Protein AF-A0A3A4PG51-F1 (afdb_monomer_lite)

Sequence (78 aa):
MPTHMEQSVLEGLRRLPLEQREKVVAFVQTLVQNSSPHSTIWEKIEKRIEQASPEVWNKMPADGAEQHDHYLYGAPKK

Radius of gyration: 25.36 Å; chains: 1; bounding box: 50×37×55 Å

Foldseek 3Di:
DPDPVVVVVVVVLVPDDPVVNVVVVVVVVVVVVVVPPPQPPVSVVVVVVVVDDVVVVVPADPVRDPCPCCVVPVDDDD

pLDDT: mean 79.62, std 10.11, range [47.69, 91.12]

Secondary structure (DSSP, 8-state):
---HHHHHHHHHHHHS-HHHHHHHHHHHHHHHHHHS----HHHHHHHHHHHS-HHHHHTS-TTS-TTHHHHHH-PPP-

Structure (mmCIF, N/CA/C/O backbone):
data_AF-A0A3A4PG51-F1
#
_entry.id   AF-A0A3A4PG51-F1
#
loop_
_atom_site.group_PDB
_atom_site.id
_atom_site.type_symbol
_atom_site.label_atom_id
_atom_site.label_alt_id
_atom_site.label_comp_id
_atom_site.label_asym_id
_atom_site.label_entity_id
_atom_site.label_seq_id
_atom_site.pdbx_PDB_ins_code
_atom_site.Cartn_x
_atom_site.Cartn_y
_atom_site.Cartn_z
_atom_site.occupancy
_atom_site.B_iso_or_equiv
_atom_site.auth_seq_id
_atom_site.auth_comp_id
_atom_site.auth_asym_id
_atom_site.auth_atom_id
_atom_site.pdbx_PDB_model_num
ATOM 1 N N . MET A 1 1 ? -19.807 -21.207 12.539 1.00 47.69 1 MET A N 1
ATOM 2 C CA . MET A 1 1 ? -20.051 -20.596 13.862 1.00 47.69 1 MET A CA 1
ATOM 3 C C . MET A 1 1 ? -19.130 -19.398 13.973 1.00 47.69 1 MET A C 1
ATOM 5 O O . MET A 1 1 ? -17.957 -19.597 13.678 1.00 47.69 1 MET A O 1
ATOM 9 N N . PRO A 1 2 ? -19.619 -18.191 14.305 1.00 60.16 2 PRO A N 1
ATOM 10 C CA . PRO A 1 2 ? -18.730 -17.063 14.546 1.00 60.16 2 PRO A CA 1
ATOM 11 C C . PRO A 1 2 ? -17.758 -17.434 15.667 1.00 60.16 2 PRO A C 1
ATOM 13 O O . PRO A 1 2 ? -18.136 -18.033 16.675 1.00 60.16 2 PRO A O 1
ATOM 16 N N . THR A 1 3 ? -16.492 -17.130 15.448 1.00 83.44 3 THR A N 1
ATOM 17 C CA . THR A 1 3 ? -15.397 -17.385 16.374 1.00 83.44 3 THR A CA 1
ATOM 18 C C . THR A 1 3 ? -15.652 -16.594 17.663 1.00 83.44 3 THR A C 1
ATOM 20 O O . THR A 1 3 ? -16.138 -15.464 17.609 1.00 83.44 3 THR A O 1
ATOM 23 N N . HIS A 1 4 ? -15.307 -17.136 18.837 1.00 84.00 4 HIS A N 1
ATOM 24 C CA . HIS A 1 4 ? -15.481 -16.441 20.131 1.00 84.00 4 HIS A CA 1
ATOM 25 C C . HIS A 1 4 ? -14.873 -15.019 20.131 1.00 84.00 4 HIS A C 1
ATOM 27 O O . HIS A 1 4 ? -15.395 -14.093 20.757 1.00 84.00 4 HIS A O 1
ATOM 33 N N . MET A 1 5 ? -13.797 -14.838 19.359 1.00 82.56 5 MET A N 1
ATOM 34 C CA . MET A 1 5 ? -13.157 -13.549 19.105 1.00 82.56 5 MET A CA 1
ATOM 35 C C . MET A 1 5 ? -14.100 -12.542 18.420 1.00 82.56 5 MET A C 1
ATOM 37 O O . MET A 1 5 ? -14.231 -11.412 18.882 1.00 82.56 5 MET A O 1
ATOM 41 N N . GLU A 1 6 ? -14.801 -12.947 17.357 1.00 86.06 6 GLU A N 1
ATOM 42 C CA . GLU A 1 6 ? -15.706 -12.077 16.588 1.00 86.06 6 GLU A CA 1
ATOM 43 C C . GLU A 1 6 ? -16.882 -11.599 17.446 1.00 86.06 6 GLU A C 1
ATOM 45 O O . GLU A 1 6 ? -17.276 -10.433 17.393 1.00 86.06 6 GLU A O 1
ATOM 50 N N . GLN A 1 7 ? -17.407 -12.485 18.295 1.00 86.44 7 GLN A N 1
ATOM 51 C CA . GLN A 1 7 ? -18.498 -12.156 19.212 1.00 86.44 7 GLN A CA 1
ATOM 52 C C . GLN A 1 7 ? -18.068 -11.133 20.271 1.00 86.44 7 GLN A C 1
ATOM 54 O O . GLN A 1 7 ? -18.812 -10.196 20.559 1.00 86.44 7 GLN A O 1
ATOM 59 N N . SER A 1 8 ? -16.847 -11.264 20.797 1.00 86.00 8 SER A N 1
ATOM 60 C CA . SER A 1 8 ? -16.290 -10.318 21.774 1.00 86.00 8 SER A CA 1
ATOM 61 C C . SER A 1 8 ? -16.081 -8.922 21.174 1.00 86.00 8 SER A C 1
ATOM 63 O O . SER A 1 8 ? -16.381 -7.919 21.822 1.00 86.00 8 SER A O 1
ATOM 65 N N . VAL A 1 9 ? -15.627 -8.842 19.917 1.00 87.06 9 VAL A N 1
ATOM 66 C CA . VAL A 1 9 ? -15.461 -7.567 19.195 1.00 87.06 9 VAL A CA 1
ATOM 67 C C . VAL A 1 9 ? -16.811 -6.885 18.947 1.00 87.06 9 VAL A C 1
ATOM 69 O O . VAL A 1 9 ? -16.944 -5.680 19.171 1.00 87.06 9 VAL A O 1
ATOM 72 N N . LEU A 1 10 ? -17.832 -7.645 18.536 1.00 87.69 10 LEU A N 1
ATOM 73 C CA . LEU A 1 10 ? -19.183 -7.119 18.304 1.00 87.69 10 LEU A CA 1
ATOM 74 C C . LEU A 1 10 ? -19.839 -6.591 19.586 1.00 87.69 10 LEU A C 1
ATOM 76 O O . LEU A 1 10 ? -20.454 -5.523 19.567 1.00 87.69 10 LEU A O 1
ATOM 80 N N . GLU A 1 11 ? -19.686 -7.299 20.705 1.00 89.31 11 GLU A N 1
ATOM 81 C CA . GLU A 1 11 ? -20.178 -6.833 22.005 1.00 89.31 11 GLU A CA 1
ATOM 82 C C . GLU A 1 11 ? -19.444 -5.572 22.484 1.00 89.31 11 GLU A C 1
ATOM 84 O O . GLU A 1 11 ? -20.080 -4.632 22.968 1.00 89.31 11 GLU A O 1
ATOM 89 N N . GLY A 1 12 ? -18.126 -5.491 22.276 1.00 85.75 12 GLY A N 1
ATOM 90 C CA . GLY A 1 12 ? -17.353 -4.276 22.542 1.00 85.75 12 GLY A CA 1
ATOM 91 C C . GLY A 1 12 ? -17.863 -3.068 21.745 1.00 85.75 12 GLY A C 1
ATOM 92 O O . GLY A 1 12 ? -18.095 -2.001 22.313 1.00 85.75 12 GLY A O 1
ATOM 93 N N . LEU A 1 13 ? -18.135 -3.251 20.448 1.00 85.50 13 LEU A N 1
ATOM 94 C CA . LEU A 1 13 ? -18.681 -2.213 19.563 1.00 85.50 13 LEU A CA 1
ATOM 95 C C . LEU A 1 13 ? -20.053 -1.693 20.007 1.00 85.50 13 LEU A C 1
ATOM 97 O O . LEU A 1 13 ? -20.318 -0.491 19.923 1.00 85.50 13 LEU A O 1
ATOM 101 N N . ARG A 1 14 ? -20.923 -2.575 20.511 1.00 86.31 14 ARG A N 1
ATOM 102 C CA . ARG A 1 14 ? -22.257 -2.192 21.000 1.00 86.31 14 ARG A CA 1
ATOM 103 C C . ARG A 1 14 ? -22.203 -1.305 22.242 1.00 86.31 14 ARG A C 1
ATOM 105 O O . ARG A 1 14 ? -23.052 -0.428 22.379 1.00 86.31 14 ARG A O 1
ATOM 112 N N . ARG A 1 15 ? -21.206 -1.485 23.111 1.00 90.25 15 ARG A N 1
ATOM 113 C CA . ARG A 1 15 ? -21.032 -0.687 24.340 1.00 90.25 15 ARG A CA 1
ATOM 114 C C . ARG A 1 15 ? -20.443 0.702 24.092 1.00 90.25 15 ARG A C 1
ATOM 116 O O . ARG A 1 15 ? -20.582 1.576 24.940 1.00 90.25 15 ARG A O 1
ATOM 123 N N . LEU A 1 16 ? -19.794 0.907 22.948 1.00 86.75 16 LEU A N 1
ATOM 124 C CA . LEU A 1 16 ? -19.155 2.175 22.604 1.00 86.75 16 LEU A CA 1
ATOM 125 C C . LEU A 1 16 ? -20.181 3.217 22.106 1.00 86.75 16 LEU A C 1
ATOM 127 O O . LEU A 1 16 ? -21.135 2.849 21.408 1.00 86.75 16 LEU A O 1
ATOM 131 N N . PRO A 1 17 ? -19.981 4.513 22.412 1.00 89.31 17 PRO A N 1
ATOM 132 C CA . PRO A 1 17 ? -20.760 5.617 21.847 1.00 89.31 17 PRO A CA 1
ATOM 133 C C . PRO A 1 17 ? -20.492 5.794 20.342 1.00 89.31 17 PRO A C 1
ATOM 135 O O . PRO A 1 17 ? -19.453 5.373 19.832 1.00 89.31 17 PRO A O 1
ATOM 138 N N . LEU A 1 18 ? -21.432 6.426 19.623 1.00 83.56 18 LEU A N 1
ATOM 139 C CA . LEU A 1 18 ? -21.449 6.483 18.150 1.00 83.56 18 LEU A CA 1
ATOM 140 C C . LEU A 1 18 ? -20.141 7.017 17.540 1.00 83.56 18 LEU A C 1
ATOM 142 O O . LEU A 1 18 ? -19.599 6.399 16.629 1.00 83.56 18 LEU A O 1
ATOM 146 N N . GLU A 1 19 ? 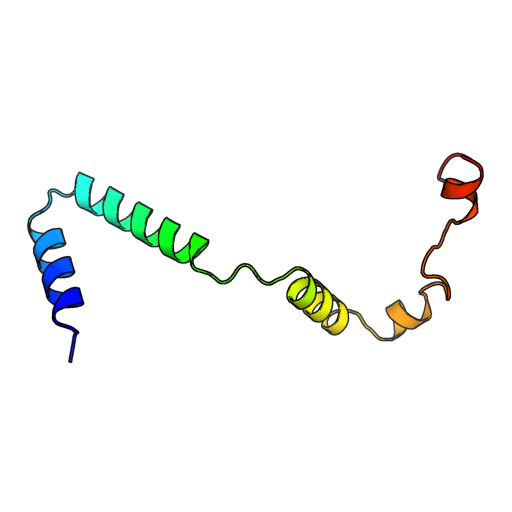-19.578 8.084 18.111 1.00 87.00 19 GLU A N 1
ATOM 147 C CA . GLU A 1 19 ? -18.324 8.690 17.637 1.00 87.00 19 GLU A CA 1
ATOM 148 C C . GLU A 1 19 ? -17.123 7.737 17.718 1.00 87.00 19 GLU A C 1
ATOM 150 O O . GLU A 1 19 ? -16.194 7.790 16.912 1.00 87.00 19 GLU A O 1
ATOM 155 N N . GLN A 1 20 ? -17.117 6.843 18.708 1.00 85.00 20 GLN A N 1
ATOM 156 C CA . GLN A 1 20 ? -16.047 5.862 18.864 1.00 85.00 20 GLN A CA 1
ATOM 157 C C . GLN A 1 20 ? -16.226 4.693 17.891 1.00 85.00 20 GLN A C 1
ATOM 159 O O . GLN A 1 20 ? -15.234 4.130 17.433 1.00 85.00 20 GLN A O 1
ATOM 164 N N . ARG A 1 21 ? -17.467 4.370 17.502 1.00 87.81 21 ARG A N 1
ATOM 165 C CA . ARG A 1 21 ? -17.741 3.354 16.474 1.00 87.81 21 ARG A CA 1
ATOM 166 C C . ARG A 1 21 ? -17.207 3.783 15.111 1.00 87.81 21 ARG A C 1
ATOM 168 O O . ARG A 1 21 ? -16.576 2.972 14.441 1.00 87.81 21 ARG A O 1
ATOM 175 N N . GLU A 1 22 ? -17.386 5.047 14.733 1.00 87.06 22 GLU A N 1
ATOM 176 C CA . GLU A 1 22 ? -16.850 5.582 13.473 1.00 87.06 22 GLU A CA 1
ATOM 177 C C . GLU A 1 22 ? -15.320 5.489 13.415 1.00 87.06 22 GLU A C 1
ATOM 179 O O . GLU A 1 22 ? -14.758 5.053 12.409 1.00 87.06 22 GLU A O 1
ATOM 184 N N . LYS A 1 23 ? -14.636 5.793 14.527 1.00 89.50 23 LYS A N 1
ATOM 185 C CA . LYS A 1 23 ? -13.174 5.643 14.632 1.00 89.50 23 LYS A CA 1
ATOM 186 C C . LYS A 1 23 ? -12.722 4.195 14.463 1.00 89.50 23 LYS A C 1
ATOM 188 O O . LYS A 1 23 ? -11.726 3.945 13.788 1.00 89.50 23 LYS A O 1
ATOM 193 N N . VAL A 1 24 ? -13.446 3.238 15.046 1.00 89.44 24 VAL A N 1
ATOM 194 C CA . VAL A 1 24 ? -13.126 1.810 14.889 1.00 89.44 24 VAL A CA 1
ATOM 195 C C . VAL A 1 24 ? -13.327 1.364 13.442 1.00 89.44 24 VAL A C 1
ATOM 197 O O . VAL A 1 24 ? -12.476 0.655 12.912 1.00 89.44 24 VAL A O 1
ATOM 200 N N . VAL A 1 25 ? -14.392 1.813 12.772 1.00 89.06 25 VAL A N 1
ATOM 201 C CA . VAL A 1 25 ? -14.610 1.521 11.345 1.00 89.06 25 VAL A CA 1
ATOM 202 C C . VAL A 1 25 ? -13.454 2.055 10.497 1.00 89.06 25 VAL A C 1
ATOM 204 O O . VAL A 1 25 ? -12.891 1.304 9.700 1.00 89.06 25 VAL A O 1
ATOM 207 N N . ALA A 1 26 ? -13.045 3.309 10.706 1.00 90.81 26 ALA A N 1
ATOM 208 C CA . ALA A 1 26 ? -11.908 3.900 9.998 1.00 90.81 26 ALA A CA 1
ATOM 209 C C . ALA A 1 26 ? -10.594 3.133 10.257 1.00 90.81 26 ALA A C 1
ATOM 211 O O . ALA A 1 26 ? -9.799 2.899 9.342 1.00 90.81 26 ALA A O 1
ATOM 212 N N . PHE A 1 27 ? -10.380 2.680 11.494 1.00 91.12 27 PHE A N 1
ATOM 213 C CA . PHE A 1 27 ? -9.211 1.884 11.858 1.00 91.12 27 PHE A CA 1
ATOM 214 C C . PHE A 1 27 ? -9.208 0.510 11.177 1.00 91.12 27 PHE A C 1
ATOM 216 O O . PHE A 1 27 ? -8.196 0.118 10.600 1.00 91.12 27 PHE A O 1
ATOM 223 N N . VAL A 1 28 ? -10.341 -0.198 11.165 1.00 89.69 28 VAL A N 1
ATOM 224 C CA . VAL A 1 28 ? -10.472 -1.486 10.465 1.00 89.69 28 VAL A CA 1
ATOM 225 C C . VAL A 1 28 ? -10.227 -1.319 8.966 1.00 89.69 28 VAL A C 1
ATOM 227 O O . VAL A 1 28 ? -9.498 -2.116 8.384 1.00 89.69 28 VAL A O 1
ATOM 230 N N . GLN A 1 29 ? -10.754 -0.262 8.340 1.00 86.50 29 GLN A N 1
ATOM 231 C CA . GLN A 1 29 ? -10.474 0.039 6.930 1.00 86.50 29 GLN A CA 1
ATOM 232 C C . GLN A 1 29 ? -8.977 0.253 6.673 1.00 86.50 29 GLN A C 1
ATOM 234 O O . GLN A 1 29 ? -8.441 -0.272 5.699 1.00 86.50 29 GLN A O 1
ATOM 239 N N . THR A 1 30 ? -8.293 0.962 7.572 1.00 88.94 30 THR A N 1
ATOM 240 C CA . THR A 1 30 ? -6.838 1.168 7.501 1.00 88.94 30 THR A CA 1
ATOM 241 C C . THR A 1 30 ? -6.082 -0.157 7.631 1.00 88.94 30 THR A C 1
ATOM 243 O O . THR A 1 30 ? -5.159 -0.422 6.863 1.00 88.94 30 THR A O 1
ATOM 246 N N . LEU A 1 31 ? -6.491 -1.030 8.558 1.00 85.75 31 LEU A N 1
ATOM 247 C CA . LEU A 1 31 ? -5.895 -2.358 8.715 1.00 85.75 31 LEU A CA 1
ATOM 248 C C . LEU A 1 31 ? -6.104 -3.229 7.478 1.00 85.75 31 LEU A C 1
ATOM 250 O O . LEU A 1 31 ? -5.168 -3.891 7.055 1.00 85.75 31 LEU A O 1
ATOM 254 N N . VAL A 1 32 ? -7.291 -3.210 6.869 1.00 84.56 32 VAL A N 1
ATOM 255 C CA . VAL A 1 32 ? -7.569 -3.955 5.630 1.00 84.56 32 VAL A CA 1
ATOM 256 C C . VAL A 1 32 ? -6.723 -3.429 4.465 1.00 84.56 32 VAL A C 1
ATOM 258 O O . VAL A 1 32 ? -6.178 -4.222 3.696 1.00 84.56 32 VAL A O 1
ATOM 261 N N . GLN A 1 33 ? -6.553 -2.109 4.352 1.00 78.44 33 GLN A N 1
ATOM 262 C CA . GLN A 1 33 ? -5.684 -1.508 3.334 1.00 78.44 33 GLN A CA 1
ATOM 263 C C . GLN A 1 33 ? -4.211 -1.892 3.529 1.00 78.44 33 GLN A C 1
ATOM 265 O O . GLN A 1 33 ? -3.550 -2.249 2.559 1.00 78.44 33 GLN A O 1
ATOM 270 N N . ASN A 1 34 ? -3.717 -1.894 4.769 1.00 76.38 34 ASN A N 1
ATOM 271 C CA . ASN A 1 34 ? -2.328 -2.252 5.088 1.00 76.38 34 ASN A CA 1
ATOM 272 C C . ASN A 1 34 ? -2.072 -3.769 5.109 1.00 76.38 34 ASN A C 1
ATOM 274 O O . ASN A 1 34 ? -0.941 -4.209 4.934 1.00 76.38 34 ASN A O 1
ATOM 278 N N . SER A 1 35 ? -3.109 -4.570 5.358 1.00 70.69 35 SER A N 1
ATOM 279 C CA . SER A 1 35 ? -3.057 -6.037 5.353 1.00 70.69 35 SER A CA 1
ATOM 280 C C . SER A 1 35 ? -3.279 -6.623 3.965 1.00 70.69 35 SER A C 1
ATOM 282 O O . SER A 1 35 ? -3.064 -7.822 3.779 1.00 70.69 35 SER A O 1
ATOM 284 N N . SER A 1 36 ? -3.727 -5.816 2.999 1.00 63.56 36 SER A N 1
ATOM 285 C CA . SER A 1 36 ? -3.687 -6.226 1.603 1.00 63.56 36 SER A CA 1
ATOM 286 C C . SER A 1 36 ? -2.223 -6.517 1.288 1.00 63.56 36 SER A C 1
ATOM 288 O O . SER A 1 36 ? -1.400 -5.620 1.487 1.00 63.56 36 SER A O 1
ATOM 290 N N . PRO A 1 37 ? -1.863 -7.744 0.867 1.00 66.69 37 PRO A N 1
ATOM 291 C CA . PRO A 1 37 ? -0.487 -8.050 0.530 1.00 66.69 37 PRO A CA 1
ATOM 292 C C . PRO A 1 37 ? -0.079 -7.025 -0.515 1.00 66.69 37 PRO A C 1
ATOM 294 O O . PRO A 1 37 ? -0.664 -6.961 -1.599 1.00 66.69 37 PRO A O 1
ATOM 297 N N . HIS A 1 38 ? 0.848 -6.138 -0.151 1.00 67.56 38 HIS A N 1
ATOM 298 C CA . HIS A 1 38 ? 1.430 -5.243 -1.125 1.00 67.56 38 HIS A CA 1
ATOM 299 C C . HIS A 1 38 ? 2.034 -6.157 -2.177 1.00 67.56 38 HIS A C 1
ATOM 301 O O . HIS A 1 38 ? 3.035 -6.815 -1.902 1.00 67.56 38 HIS A O 1
ATOM 307 N N . SER A 1 39 ? 1.387 -6.225 -3.344 1.00 71.19 39 SER A N 1
ATOM 308 C CA . SER A 1 39 ? 1.887 -6.994 -4.473 1.00 71.19 39 SER A CA 1
ATOM 309 C C . SER A 1 39 ? 3.350 -6.610 -4.635 1.00 71.19 39 SER A C 1
ATOM 311 O O . SER A 1 39 ? 3.669 -5.413 -4.753 1.00 71.19 39 SER A O 1
ATOM 313 N N . THR A 1 40 ? 4.221 -7.601 -4.562 1.00 83.12 40 THR A N 1
ATOM 314 C CA . THR A 1 40 ? 5.655 -7.434 -4.709 1.00 83.12 40 THR A CA 1
ATOM 315 C C . THR A 1 40 ? 5.954 -6.705 -6.014 1.00 83.12 40 THR A C 1
ATOM 317 O O . THR A 1 40 ? 5.133 -6.634 -6.936 1.00 83.12 40 THR A O 1
ATOM 320 N N . ILE A 1 41 ? 7.151 -6.129 -6.110 1.00 84.25 41 ILE A N 1
ATOM 321 C CA . ILE A 1 41 ? 7.595 -5.496 -7.358 1.00 84.25 41 ILE A CA 1
ATOM 322 C C . ILE A 1 41 ? 7.460 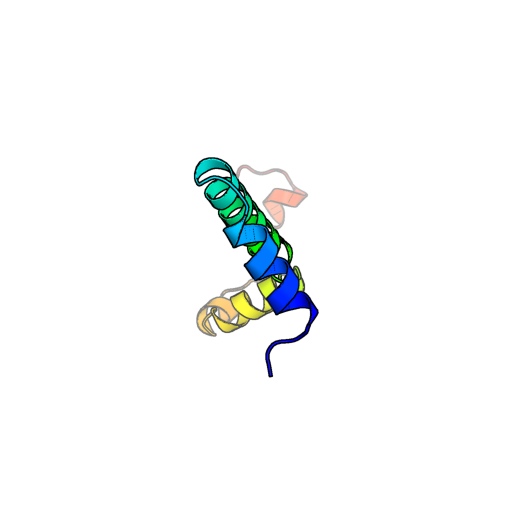-6.492 -8.525 1.00 84.25 41 ILE A C 1
ATOM 324 O O . ILE A 1 41 ? 7.021 -6.101 -9.601 1.00 84.25 41 ILE A O 1
ATOM 328 N N . TRP A 1 42 ? 7.720 -7.779 -8.276 1.00 85.75 42 TRP A N 1
ATOM 329 C CA . TRP A 1 42 ? 7.575 -8.860 -9.249 1.00 85.75 42 TRP A CA 1
ATOM 330 C C . TRP A 1 42 ? 6.133 -9.093 -9.703 1.00 85.75 42 TRP A C 1
ATOM 332 O O . T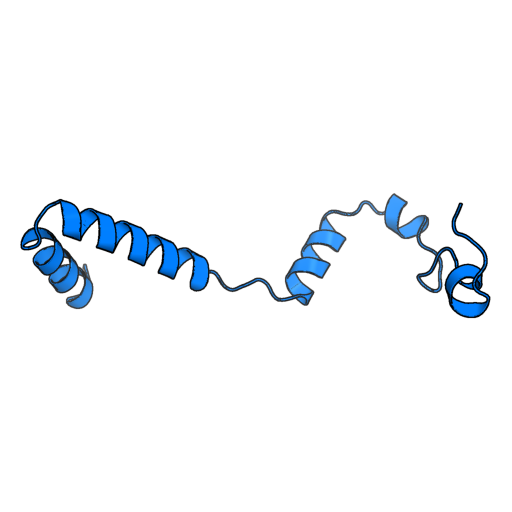RP A 1 42 ? 5.888 -9.068 -10.903 1.00 85.75 42 TRP A O 1
ATOM 342 N N . GLU A 1 43 ? 5.170 -9.203 -8.786 1.00 86.00 43 GLU A N 1
ATOM 343 C CA . GLU A 1 43 ? 3.745 -9.346 -9.145 1.00 86.00 43 GLU A CA 1
ATOM 344 C C . GLU A 1 43 ? 3.231 -8.135 -9.940 1.00 86.00 43 GLU A C 1
ATOM 346 O O . GLU A 1 43 ? 2.417 -8.257 -10.856 1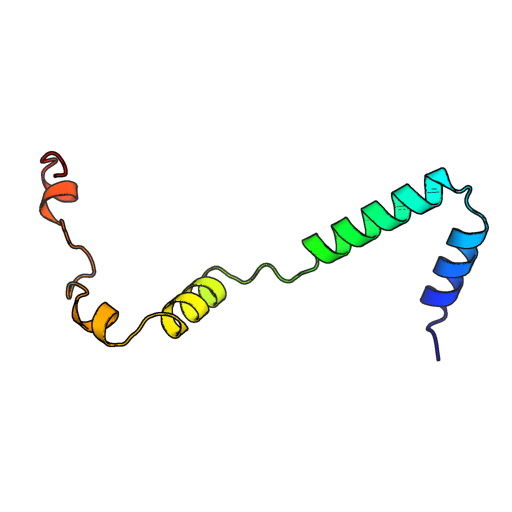.00 86.00 43 GLU A O 1
ATOM 351 N N . LYS A 1 44 ? 3.732 -6.934 -9.624 1.00 86.12 44 LYS A N 1
ATOM 352 C CA . LYS A 1 44 ? 3.404 -5.724 -10.391 1.00 86.12 44 LYS A CA 1
ATOM 353 C C . LYS A 1 44 ? 3.987 -5.757 -11.803 1.00 86.12 44 LYS A C 1
ATOM 355 O O . LYS A 1 44 ? 3.342 -5.248 -12.718 1.00 86.12 44 LYS A O 1
ATOM 360 N N . ILE A 1 45 ? 5.198 -6.289 -11.972 1.00 85.62 45 ILE A N 1
ATOM 361 C CA . ILE A 1 45 ? 5.843 -6.449 -13.281 1.00 85.62 45 ILE A CA 1
ATOM 362 C C . ILE A 1 45 ? 5.087 -7.493 -14.101 1.00 85.62 45 ILE A C 1
ATOM 364 O O . ILE A 1 45 ? 4.693 -7.189 -15.221 1.00 85.62 45 ILE A O 1
ATOM 368 N N . GLU A 1 46 ? 4.815 -8.666 -13.533 1.00 86.81 46 GLU A N 1
ATOM 369 C CA . GLU A 1 46 ? 4.088 -9.757 -14.191 1.00 86.81 46 GLU A CA 1
ATOM 370 C C . GLU A 1 46 ? 2.725 -9.290 -14.708 1.00 86.81 46 GLU A C 1
ATOM 372 O O . GLU A 1 46 ? 2.443 -9.392 -15.900 1.00 86.81 46 GLU A O 1
ATOM 377 N N . LYS A 1 47 ? 1.947 -8.605 -13.863 1.00 87.00 47 LYS A N 1
ATOM 378 C CA . LYS A 1 47 ? 0.663 -8.023 -14.270 1.00 87.00 47 LYS A CA 1
ATOM 379 C C . LYS A 1 47 ? 0.789 -7.032 -15.432 1.00 87.00 47 LYS A C 1
ATOM 381 O O . LYS A 1 47 ? -0.102 -6.949 -16.272 1.00 87.00 47 LYS A O 1
ATOM 386 N N . ARG A 1 48 ? 1.868 -6.242 -15.489 1.00 86.31 48 ARG A N 1
ATOM 387 C CA . ARG A 1 48 ? 2.109 -5.324 -16.617 1.00 86.31 48 ARG A CA 1
ATOM 388 C C . ARG A 1 48 ? 2.515 -6.074 -17.880 1.00 86.31 48 ARG A C 1
ATOM 390 O O . ARG A 1 48 ? 2.130 -5.644 -18.962 1.00 86.31 48 ARG A O 1
ATOM 397 N N . ILE A 1 49 ? 3.266 -7.164 -17.741 1.00 85.69 49 ILE A N 1
ATOM 398 C CA . ILE A 1 49 ? 3.663 -8.012 -18.865 1.00 85.69 49 ILE A CA 1
ATOM 399 C C . ILE A 1 49 ? 2.434 -8.663 -19.497 1.00 85.69 49 ILE A C 1
ATOM 401 O O . ILE A 1 49 ? 2.280 -8.592 -20.713 1.00 85.69 49 ILE A O 1
ATOM 405 N N . GLU A 1 50 ? 1.527 -9.203 -18.682 1.00 86.31 50 GLU A N 1
ATOM 406 C CA . GLU A 1 50 ? 0.262 -9.797 -19.140 1.00 86.31 50 GLU A CA 1
ATOM 407 C C . GLU A 1 50 ? -0.652 -8.794 -19.859 1.00 86.31 50 GLU A C 1
ATOM 409 O O . GLU A 1 50 ? -1.399 -9.155 -20.765 1.00 86.31 50 GLU A O 1
ATOM 414 N N . GLN A 1 51 ? -0.599 -7.521 -19.462 1.00 88.19 51 GLN A N 1
ATOM 415 C CA . GLN A 1 51 ? -1.387 -6.446 -20.068 1.00 88.19 51 GLN A CA 1
ATOM 416 C C . GLN A 1 51 ? -0.793 -5.914 -21.380 1.00 88.19 51 GLN A C 1
ATOM 418 O O . GLN A 1 51 ? -1.488 -5.210 -22.117 1.00 88.19 51 GLN A O 1
ATOM 423 N N . ALA A 1 52 ? 0.477 -6.201 -21.673 1.00 84.88 52 ALA A N 1
ATOM 424 C CA . ALA A 1 52 ? 1.156 -5.710 -22.865 1.00 84.88 52 ALA A CA 1
ATOM 425 C C . ALA A 1 52 ? 0.920 -6.645 -24.061 1.00 84.88 52 ALA A C 1
ATOM 427 O O . ALA A 1 52 ? 1.109 -7.857 -23.976 1.00 84.88 52 ALA A O 1
ATOM 428 N N . SER A 1 53 ? 0.531 -6.080 -25.208 1.00 83.62 53 SER A N 1
ATOM 429 C CA . SER A 1 53 ? 0.340 -6.863 -26.429 1.00 83.62 53 SER A CA 1
ATOM 430 C C . SER A 1 53 ? 1.683 -7.318 -27.027 1.00 83.62 53 SER A C 1
ATOM 432 O O . SER A 1 53 ? 2.698 -6.631 -26.869 1.00 83.62 53 SER A O 1
ATOM 434 N N . PRO A 1 54 ? 1.715 -8.437 -27.778 1.00 81.00 54 PRO A N 1
ATOM 435 C CA . PRO A 1 54 ? 2.940 -8.929 -28.421 1.00 81.00 54 PRO A CA 1
ATOM 436 C C . PRO A 1 54 ? 3.612 -7.902 -29.345 1.00 81.00 54 PRO A C 1
ATOM 438 O O . PRO A 1 54 ? 4.832 -7.874 -29.477 1.00 81.00 54 PRO A O 1
ATOM 441 N N . GLU A 1 55 ? 2.829 -7.014 -29.963 1.00 83.56 55 GLU A N 1
ATOM 442 C CA . GLU A 1 55 ? 3.346 -5.940 -30.816 1.00 83.56 55 GLU A CA 1
ATOM 443 C C . GLU A 1 55 ? 4.186 -4.908 -30.053 1.00 83.56 55 GLU A C 1
ATOM 445 O O . GLU A 1 55 ? 5.110 -4.337 -30.629 1.00 83.56 55 GLU A O 1
ATOM 450 N N . VAL A 1 56 ? 3.887 -4.662 -28.773 1.00 82.00 56 VAL A N 1
ATOM 451 C CA . VAL A 1 56 ? 4.679 -3.758 -27.924 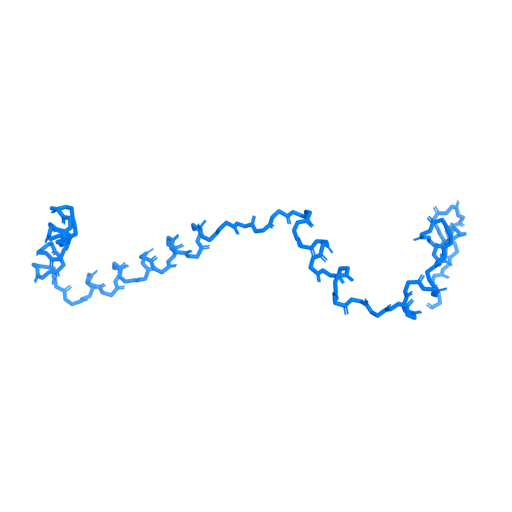1.00 82.00 56 VAL A CA 1
ATOM 452 C C . VAL A 1 56 ? 6.030 -4.393 -27.611 1.00 82.00 56 VAL A C 1
ATOM 454 O O . VAL A 1 56 ? 7.056 -3.730 -27.730 1.00 82.00 56 VAL A O 1
ATOM 457 N N . TRP A 1 57 ? 6.038 -5.691 -27.303 1.00 83.31 57 TRP A N 1
ATOM 458 C CA . TRP A 1 57 ? 7.266 -6.449 -27.065 1.00 83.31 57 TRP A CA 1
ATOM 459 C C . TRP A 1 57 ? 8.176 -6.494 -28.294 1.00 83.31 57 TRP A C 1
ATOM 461 O O . TRP A 1 57 ? 9.383 -6.321 -28.164 1.00 83.31 57 TRP A O 1
ATOM 471 N N . ASN A 1 58 ? 7.606 -6.624 -29.494 1.00 83.88 58 ASN A N 1
ATOM 472 C CA . ASN A 1 58 ? 8.372 -6.616 -30.746 1.00 83.88 58 ASN A CA 1
ATOM 473 C C . ASN A 1 58 ? 9.007 -5.258 -31.083 1.00 83.88 58 ASN A C 1
ATOM 475 O O . ASN A 1 58 ? 9.945 -5.202 -31.874 1.00 83.88 58 ASN A O 1
ATOM 479 N N . LYS A 1 59 ? 8.491 -4.160 -30.519 1.00 83.56 59 LYS A N 1
ATOM 480 C CA . LYS A 1 59 ? 9.063 -2.814 -30.683 1.00 83.56 59 LYS A CA 1
ATOM 481 C C . LYS A 1 59 ? 10.142 -2.506 -29.648 1.00 83.56 59 LYS A C 1
ATOM 483 O O . LYS A 1 59 ? 10.764 -1.450 -29.728 1.00 83.56 59 LYS A O 1
ATOM 488 N N . MET A 1 60 ? 10.340 -3.387 -28.669 1.00 80.50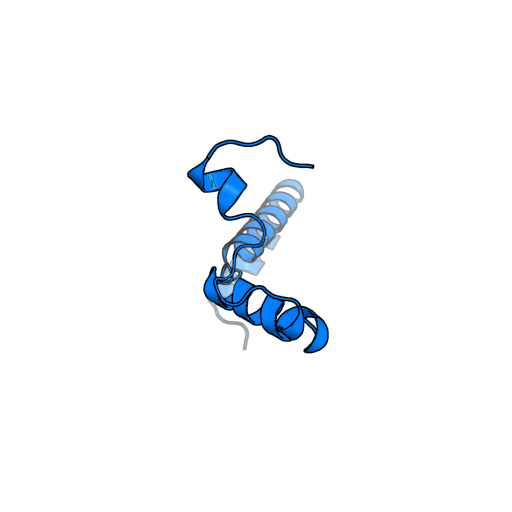 60 MET A N 1
ATOM 489 C CA . MET A 1 60 ? 11.302 -3.167 -27.602 1.00 80.50 60 MET A CA 1
ATOM 490 C C . MET A 1 60 ? 12.730 -3.380 -28.133 1.00 80.50 60 MET A C 1
ATOM 492 O O . MET A 1 60 ? 12.976 -4.350 -28.854 1.00 80.50 60 MET A O 1
ATOM 496 N N . PRO A 1 61 ? 13.680 -2.491 -27.806 1.00 80.88 61 PRO A N 1
ATOM 497 C CA . PRO A 1 61 ? 15.071 -2.667 -28.206 1.00 80.88 61 PRO A CA 1
ATOM 498 C C . PRO A 1 61 ? 15.673 -3.925 -27.556 1.00 80.88 61 PRO A C 1
ATOM 500 O O . PRO A 1 61 ? 15.302 -4.298 -26.442 1.00 80.88 61 PRO A O 1
ATOM 503 N N . ALA A 1 62 ? 16.604 -4.585 -28.253 1.00 78.75 62 ALA A N 1
ATOM 504 C CA . ALA A 1 62 ? 17.170 -5.878 -27.842 1.00 78.75 62 ALA A CA 1
ATOM 505 C C . ALA A 1 62 ? 17.951 -5.821 -26.515 1.00 78.75 62 ALA A C 1
ATOM 507 O O . ALA A 1 62 ? 18.042 -6.811 -25.794 1.00 78.75 62 ALA A O 1
ATOM 508 N N . ASP A 1 63 ? 18.503 -4.655 -26.202 1.00 78.00 63 ASP A N 1
ATOM 509 C CA . ASP A 1 63 ? 19.224 -4.317 -24.972 1.00 78.00 63 ASP A CA 1
ATOM 510 C C . ASP A 1 63 ? 18.329 -3.634 -23.920 1.00 78.00 63 ASP A C 1
ATOM 512 O O . ASP A 1 63 ? 18.769 -3.369 -22.802 1.00 78.00 63 ASP A O 1
ATOM 516 N N . GLY A 1 64 ? 17.062 -3.375 -24.256 1.00 76.31 64 GLY A N 1
ATOM 517 C CA . GLY A 1 64 ? 16.091 -2.748 -23.370 1.00 76.31 64 GLY A CA 1
ATOM 518 C C . GLY A 1 64 ? 16.224 -1.230 -23.227 1.00 76.31 64 GLY A C 1
ATOM 519 O O . GLY A 1 64 ? 15.487 -0.661 -22.420 1.00 76.31 64 GLY A O 1
ATOM 520 N N . ALA A 1 65 ? 17.088 -0.551 -23.994 1.00 74.31 65 ALA A N 1
ATOM 521 C CA . ALA A 1 65 ? 17.204 0.902 -23.909 1.00 74.31 65 ALA A CA 1
ATOM 522 C C . ALA A 1 65 ? 17.217 1.611 -25.272 1.00 74.31 65 ALA A C 1
ATOM 524 O O . ALA A 1 65 ? 18.065 1.428 -26.133 1.00 74.31 65 ALA A O 1
ATOM 525 N N . GLU A 1 66 ? 16.248 2.510 -25.436 1.00 70.69 66 GLU A N 1
ATOM 526 C CA . GLU A 1 66 ? 15.993 3.229 -26.689 1.00 70.69 66 GLU A CA 1
ATOM 527 C C . GLU A 1 66 ? 17.010 4.355 -26.961 1.00 70.69 66 GLU A C 1
ATOM 529 O O . GLU A 1 66 ? 17.174 4.794 -28.096 1.00 70.69 66 GLU A O 1
ATOM 534 N N . GLN A 1 67 ? 17.706 4.843 -25.926 1.00 68.56 67 GLN A N 1
ATOM 535 C CA . GLN A 1 67 ? 18.630 5.981 -26.021 1.00 68.56 67 GLN A CA 1
ATOM 536 C C . GLN A 1 67 ? 19.919 5.743 -25.223 1.00 68.56 67 GLN A C 1
ATOM 538 O O . GLN A 1 67 ? 20.228 6.491 -24.296 1.00 68.56 67 GLN A O 1
ATOM 543 N N . HIS A 1 68 ? 20.691 4.712 -25.576 1.00 62.34 68 HIS A N 1
ATOM 544 C CA . HIS A 1 68 ? 22.012 4.453 -24.978 1.00 62.34 68 HIS A CA 1
ATOM 545 C C . HIS A 1 68 ? 22.917 5.693 -24.956 1.00 62.34 68 HIS A C 1
ATOM 547 O O . HIS A 1 68 ? 23.519 6.009 -23.929 1.00 62.34 68 HIS A O 1
ATOM 553 N N . ASP A 1 69 ? 22.925 6.453 -26.053 1.00 61.28 69 ASP A N 1
ATOM 554 C CA . ASP A 1 69 ? 23.772 7.636 -26.213 1.00 61.28 69 ASP A CA 1
ATOM 555 C C . ASP A 1 69 ? 23.411 8.776 -25.244 1.00 61.28 69 ASP A C 1
ATOM 557 O O . ASP A 1 69 ? 24.273 9.577 -24.880 1.00 61.28 69 ASP A O 1
ATOM 561 N N . HIS A 1 70 ? 22.162 8.839 -24.763 1.00 63.69 70 HIS A N 1
ATOM 562 C CA . HIS A 1 70 ? 21.732 9.836 -23.776 1.00 63.69 70 HIS A CA 1
ATOM 563 C C . HIS A 1 70 ? 22.394 9.600 -22.414 1.00 63.69 70 HIS A C 1
ATOM 565 O O . HIS A 1 70 ? 22.859 10.542 -21.772 1.00 63.69 70 HIS A O 1
ATOM 571 N N . TYR A 1 71 ? 22.467 8.338 -21.992 1.00 60.25 71 TYR A N 1
ATOM 572 C CA . TYR A 1 71 ? 22.991 7.959 -20.681 1.00 60.25 71 TYR A CA 1
ATOM 573 C C . TYR A 1 71 ? 24.509 7.783 -20.675 1.00 60.25 71 TYR A C 1
ATOM 575 O O . TYR A 1 71 ? 25.126 7.908 -19.619 1.00 60.25 71 TYR A O 1
ATOM 583 N N . LEU A 1 72 ? 25.112 7.531 -21.841 1.00 63.91 72 LEU A N 1
ATOM 584 C CA . LEU A 1 72 ? 26.557 7.365 -21.971 1.00 63.91 72 LEU A CA 1
ATOM 585 C C . LEU A 1 72 ? 27.283 8.667 -22.353 1.00 63.91 72 LEU A C 1
ATOM 587 O O . LEU A 1 72 ? 28.414 8.872 -21.920 1.00 63.91 72 LEU A O 1
ATOM 591 N N . TYR A 1 73 ? 26.639 9.564 -23.113 1.00 67.81 73 TYR A N 1
ATOM 592 C CA . TYR A 1 73 ? 27.287 10.762 -23.670 1.00 67.81 73 TYR A CA 1
ATOM 593 C C . TYR A 1 73 ? 26.550 12.089 -23.411 1.00 67.81 73 TYR A C 1
ATOM 595 O O . TYR A 1 73 ? 27.001 13.134 -23.878 1.00 67.81 73 TYR A O 1
ATOM 603 N N . GLY A 1 74 ? 25.451 12.097 -22.646 1.00 61.53 74 GLY A N 1
ATOM 604 C CA . GLY A 1 74 ? 24.840 13.329 -22.121 1.00 61.53 74 GLY A CA 1
ATOM 605 C C . GLY A 1 74 ? 24.174 14.247 -23.155 1.00 61.53 74 GLY A C 1
ATOM 606 O O . GLY A 1 74 ? 23.937 15.421 -22.867 1.00 61.53 74 GLY A O 1
ATOM 607 N N . ALA A 1 75 ? 23.862 13.754 -24.356 1.00 66.31 75 ALA A N 1
ATOM 608 C CA . ALA A 1 75 ? 23.147 14.540 -25.363 1.00 66.31 75 ALA A CA 1
ATOM 609 C C . ALA A 1 75 ? 21.700 14.853 -24.908 1.00 66.31 75 ALA A C 1
ATOM 611 O O . ALA A 1 75 ? 21.064 13.994 -24.295 1.00 66.31 75 ALA A O 1
ATOM 612 N N . PRO A 1 76 ? 21.143 16.048 -25.193 1.00 60.59 76 PRO A N 1
ATOM 613 C CA . PRO A 1 76 ? 19.803 16.427 -24.742 1.00 60.59 76 PRO A CA 1
ATOM 614 C C . PRO A 1 76 ? 18.720 15.524 -25.353 1.00 60.59 76 PRO A C 1
ATOM 616 O O . PRO A 1 76 ? 18.755 15.212 -26.545 1.00 60.59 76 PRO A O 1
ATOM 619 N N . LYS A 1 77 ? 17.750 15.108 -24.529 1.00 60.09 77 LYS A N 1
ATOM 620 C CA . LYS A 1 77 ? 16.608 14.289 -24.960 1.00 60.09 77 LYS A CA 1
ATOM 621 C C . LYS A 1 77 ? 15.722 15.100 -25.919 1.00 60.09 77 LYS A C 1
ATOM 623 O O . LYS A 1 77 ? 15.456 16.268 -25.643 1.00 60.09 77 LYS A O 1
ATOM 628 N N . LYS A 1 78 ? 15.311 14.492 -27.036 1.00 63.28 78 LYS A N 1
ATOM 629 C CA . LYS A 1 78 ? 14.310 15.068 -27.951 1.00 63.28 78 LYS A CA 1
ATOM 630 C C . LYS A 1 78 ? 12.907 14.982 -27.365 1.00 63.28 78 LYS A C 1
ATOM 632 O O . LYS A 1 78 ? 12.629 13.969 -26.683 1.00 63.28 78 LYS A O 1
#